Protein AF-A0A1L4BK27-F1 (afdb_monomer_lite)

Structure (mmCIF, N/CA/C/O backbone):
data_AF-A0A1L4BK27-F1
#
_entry.id   AF-A0A1L4BK27-F1
#
loop_
_atom_site.group_PDB
_atom_site.id
_atom_site.type_symbol
_atom_site.label_atom_id
_atom_site.label_alt_id
_atom_site.label_comp_id
_atom_site.label_asym_id
_atom_site.label_entity_id
_atom_site.label_seq_id
_atom_site.pdbx_PDB_ins_code
_atom_site.Cartn_x
_atom_site.Cartn_y
_atom_site.Cartn_z
_atom_site.occupancy
_atom_site.B_iso_or_equiv
_atom_site.auth_seq_id
_atom_site.auth_comp_id
_atom_site.auth_asym_id
_atom_site.auth_atom_id
_atom_site.pdbx_PDB_model_num
ATOM 1 N N . THR A 1 1 ? -6.434 8.325 -13.778 1.00 85.38 1 THR A N 1
ATOM 2 C CA . THR A 1 1 ? -6.458 7.336 -12.669 1.00 85.38 1 THR A CA 1
ATOM 3 C C . THR A 1 1 ? -5.032 6.879 -12.377 1.00 85.38 1 THR A C 1
ATOM 5 O O . THR A 1 1 ? -4.166 7.153 -13.203 1.00 85.38 1 THR A O 1
ATOM 8 N N . CYS A 1 2 ? -4.740 6.223 -11.244 1.00 92.56 2 CYS A N 1
ATOM 9 C CA . CYS A 1 2 ? -3.371 5.761 -10.940 1.00 92.56 2 CYS A CA 1
ATOM 10 C C . CYS A 1 2 ? -2.761 4.850 -12.018 1.00 92.56 2 CYS A C 1
ATOM 12 O O . CYS A 1 2 ? -1.584 5.006 -12.319 1.00 92.56 2 CYS A O 1
ATOM 14 N N . HIS A 1 3 ? -3.572 4.008 -12.671 1.00 90.56 3 HIS A N 1
ATOM 15 C CA . HIS A 1 3 ? -3.160 3.218 -13.842 1.00 90.56 3 HIS A CA 1
ATOM 16 C C . HIS A 1 3 ? -2.462 4.076 -14.907 1.00 90.56 3 HIS A C 1
ATOM 18 O O . HIS A 1 3 ? -1.315 3.834 -15.259 1.00 90.56 3 HIS A O 1
ATOM 24 N N . GLN A 1 4 ? -3.127 5.143 -15.360 1.00 90.06 4 GLN A N 1
ATOM 25 C CA . GLN A 1 4 ? -2.616 6.025 -16.416 1.00 90.06 4 GLN A CA 1
ATOM 26 C C . GLN A 1 4 ? -1.406 6.855 -15.976 1.00 90.06 4 GLN A C 1
ATOM 28 O O . GLN A 1 4 ? -0.569 7.195 -16.801 1.00 90.06 4 GLN A O 1
ATOM 33 N N . LYS A 1 5 ? -1.331 7.225 -14.691 1.00 91.31 5 LYS A N 1
ATOM 34 C CA . LYS A 1 5 ? -0.222 8.034 -14.161 1.00 91.31 5 LYS A CA 1
ATOM 35 C C . LYS A 1 5 ? 1.087 7.250 -14.111 1.00 91.31 5 LYS A C 1
ATOM 37 O O . LYS A 1 5 ? 2.142 7.845 -14.290 1.00 91.31 5 LYS A O 1
ATOM 42 N N . ILE A 1 6 ? 1.000 5.956 -13.814 1.00 91.81 6 ILE A N 1
ATOM 43 C CA . ILE A 1 6 ? 2.160 5.083 -13.605 1.00 91.81 6 ILE A CA 1
ATOM 44 C C . ILE A 1 6 ? 2.472 4.237 -14.846 1.00 91.81 6 ILE A C 1
ATOM 46 O O . ILE A 1 6 ? 3.558 3.668 -14.937 1.00 91.81 6 ILE A O 1
ATOM 50 N N . ASP A 1 7 ? 1.552 4.191 -15.816 1.00 90.69 7 ASP A N 1
ATOM 51 C CA . ASP A 1 7 ? 1.694 3.391 -17.035 1.00 90.69 7 ASP A CA 1
ATOM 52 C C . ASP A 1 7 ? 1.980 1.915 -16.693 1.00 90.69 7 ASP A C 1
ATOM 54 O O . ASP A 1 7 ? 2.955 1.310 -17.139 1.00 90.69 7 ASP A O 1
ATOM 58 N N . ILE A 1 8 ? 1.173 1.362 -15.785 1.00 89.31 8 ILE A N 1
ATOM 59 C CA . ILE A 1 8 ? 1.268 -0.030 -15.338 1.00 89.31 8 ILE A CA 1
ATOM 60 C C . ILE A 1 8 ? 0.317 -0.912 -16.149 1.00 89.31 8 ILE A C 1
ATOM 62 O O . ILE A 1 8 ? -0.800 -0.499 -16.453 1.00 89.31 8 ILE A O 1
ATOM 66 N N . ASP A 1 9 ? 0.779 -2.114 -16.488 1.00 90.12 9 ASP A N 1
ATOM 67 C CA . ASP A 1 9 ? -0.007 -3.120 -17.199 1.00 90.12 9 ASP A CA 1
ATOM 68 C C . ASP A 1 9 ? -0.960 -3.849 -16.242 1.00 90.12 9 ASP A C 1
ATOM 70 O O . ASP A 1 9 ? -0.558 -4.252 -15.145 1.00 90.12 9 ASP A O 1
ATOM 74 N N . ASP A 1 10 ? -2.204 -4.051 -16.677 1.00 89.75 10 ASP A N 1
ATOM 75 C CA . ASP A 1 10 ? -3.255 -4.689 -15.877 1.00 89.75 10 ASP A CA 1
ATOM 76 C C . ASP A 1 10 ? -2.830 -6.085 -15.387 1.00 89.75 10 ASP A C 1
ATOM 78 O O . ASP A 1 10 ? -3.088 -6.440 -14.235 1.00 89.75 10 ASP A O 1
ATOM 82 N N . SER A 1 11 ? -2.080 -6.844 -16.198 1.00 89.06 11 SER A N 1
ATOM 83 C CA . SER A 1 11 ? -1.628 -8.192 -15.835 1.00 89.06 11 SER A CA 1
ATOM 84 C C . SER A 1 11 ? -0.684 -8.201 -14.631 1.00 89.06 11 SER A C 1
ATOM 86 O O . SER A 1 11 ? -0.615 -9.195 -13.911 1.00 89.06 11 SER A O 1
ATOM 88 N N . VAL A 1 12 ? 0.050 -7.108 -14.387 1.00 87.88 12 VAL A N 1
ATOM 89 C CA . VAL A 1 12 ? 0.918 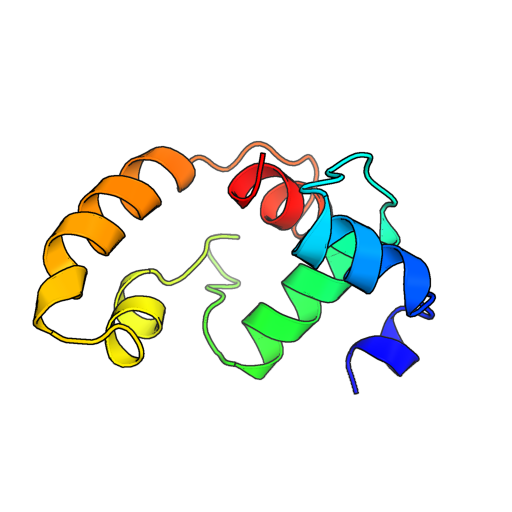-6.975 -13.205 1.00 87.88 12 VAL A CA 1
ATOM 90 C C . VAL A 1 12 ? 0.067 -6.850 -11.944 1.00 87.88 12 VAL A C 1
ATOM 92 O O . VAL A 1 12 ? 0.366 -7.468 -10.926 1.00 87.88 12 VAL A O 1
ATOM 95 N N . ILE A 1 13 ? -1.016 -6.076 -12.013 1.00 87.69 13 ILE A N 1
ATOM 96 C CA . ILE A 1 13 ? -1.933 -5.879 -10.886 1.00 87.69 13 ILE A CA 1
ATOM 97 C C . ILE A 1 13 ? -2.746 -7.148 -10.624 1.00 87.69 13 ILE A C 1
ATOM 99 O O . ILE A 1 13 ? -2.988 -7.486 -9.465 1.00 87.69 13 ILE A O 1
ATOM 103 N N . GLU A 1 14 ? -3.143 -7.861 -11.679 1.00 89.62 14 GLU A N 1
ATOM 104 C CA . GLU A 1 14 ? -3.843 -9.142 -11.570 1.00 89.62 14 GLU A CA 1
ATOM 105 C C . GLU A 1 14 ? -2.976 -10.208 -10.893 1.00 89.62 14 GLU A C 1
ATOM 107 O O . GLU A 1 14 ? -3.424 -10.795 -9.911 1.00 89.62 14 GLU A O 1
ATOM 112 N N . ARG A 1 15 ? -1.717 -10.389 -11.321 1.00 86.81 15 ARG A N 1
ATOM 113 C CA . ARG A 1 15 ? -0.788 -11.336 -10.671 1.00 86.81 15 ARG A CA 1
ATOM 114 C C . ARG A 1 15 ? -0.512 -10.982 -9.211 1.00 86.81 15 ARG A C 1
ATOM 116 O O . ARG A 1 15 ? -0.525 -11.859 -8.353 1.00 86.81 15 ARG A O 1
ATOM 123 N N . PHE A 1 16 ? -0.335 -9.697 -8.899 1.00 86.56 16 PHE A N 1
ATOM 124 C CA . PHE A 1 16 ? -0.204 -9.249 -7.509 1.00 86.56 16 PHE A CA 1
ATOM 125 C C . PHE A 1 16 ? -1.433 -9.632 -6.669 1.00 86.56 16 PHE A C 1
ATOM 127 O O . PHE A 1 16 ? -1.294 -10.147 -5.562 1.00 86.56 16 PHE A O 1
ATOM 134 N N . ARG A 1 17 ? -2.641 -9.391 -7.194 1.00 85.38 17 ARG A N 1
ATOM 135 C CA . ARG A 1 17 ? -3.902 -9.664 -6.492 1.00 85.38 17 ARG A CA 1
ATOM 136 C C . ARG A 1 17 ? -4.142 -11.160 -6.287 1.00 85.38 17 ARG A C 1
ATOM 138 O O . ARG A 1 17 ? -4.591 -11.545 -5.209 1.00 85.38 17 ARG A O 1
ATOM 145 N N . ASP A 1 18 ? -3.912 -11.958 -7.324 1.00 88.06 18 ASP A N 1
ATOM 146 C CA . ASP A 1 18 ? -4.374 -13.347 -7.385 1.00 88.06 18 ASP A CA 1
ATOM 147 C C . ASP A 1 18 ? -3.296 -14.338 -6.925 1.00 88.06 18 ASP A C 1
ATOM 149 O O . ASP A 1 18 ? -3.606 -15.285 -6.200 1.00 88.06 18 ASP A O 1
ATOM 153 N N . ASP A 1 19 ? -2.033 -14.082 -7.277 1.00 84.12 19 ASP A N 1
ATOM 154 C CA . ASP A 1 19 ? -0.914 -14.996 -7.023 1.00 84.12 19 ASP A CA 1
ATOM 155 C C . ASP A 1 19 ? -0.024 -14.540 -5.854 1.00 84.12 19 ASP A C 1
ATOM 157 O O . ASP A 1 19 ? 0.864 -15.279 -5.426 1.00 84.12 19 ASP A O 1
ATOM 161 N N . GLY A 1 20 ? -0.247 -13.329 -5.323 1.00 74.50 20 GLY A N 1
ATOM 162 C CA . GLY A 1 20 ? 0.660 -12.722 -4.347 1.00 74.50 20 GLY A CA 1
ATOM 163 C C . GLY A 1 20 ? 2.057 -12.517 -4.933 1.00 74.50 20 GLY A C 1
ATOM 164 O O . GLY A 1 20 ? 3.055 -12.658 -4.228 1.00 74.50 20 GLY A O 1
ATOM 165 N N . ASP A 1 21 ? 2.135 -12.253 -6.240 1.00 78.56 21 ASP A N 1
ATOM 166 C CA . ASP A 1 21 ? 3.394 -11.990 -6.925 1.00 78.56 21 ASP A CA 1
ATOM 167 C C . ASP A 1 21 ? 3.897 -10.585 -6.560 1.00 78.56 21 ASP A C 1
ATOM 169 O O . ASP A 1 21 ? 3.476 -9.568 -7.120 1.00 78.56 21 ASP A O 1
ATOM 173 N N . TYR A 1 22 ? 4.785 -10.544 -5.565 1.00 68.69 22 TYR A N 1
ATOM 174 C CA . TYR A 1 22 ? 5.457 -9.332 -5.104 1.00 68.69 22 TYR A CA 1
ATOM 175 C C . TYR A 1 22 ? 6.790 -9.080 -5.819 1.00 68.69 22 TYR A C 1
ATOM 177 O O . TYR A 1 22 ? 7.502 -8.160 -5.408 1.00 68.69 22 TYR A O 1
ATOM 185 N N . GLU A 1 23 ? 7.131 -9.807 -6.898 1.00 60.72 23 GLU A N 1
ATOM 186 C CA . GLU A 1 23 ? 8.260 -9.456 -7.780 1.00 60.72 23 GLU A CA 1
ATOM 187 C C . GLU A 1 23 ? 7.931 -8.202 -8.629 1.00 60.72 23 GLU A C 1
ATOM 189 O O . GLU A 1 23 ? 7.953 -8.171 -9.855 1.00 60.72 23 GLU A O 1
ATOM 194 N N . GLY A 1 24 ? 7.590 -7.112 -7.939 1.00 56.69 24 GLY A N 1
ATOM 195 C CA . GLY A 1 24 ? 8.441 -5.932 -7.884 1.00 56.69 24 GLY A CA 1
ATOM 196 C C . GLY A 1 24 ? 8.814 -5.292 -9.207 1.00 56.69 24 GLY A C 1
ATOM 197 O O . GLY A 1 24 ? 9.986 -5.016 -9.447 1.00 56.69 24 GLY A O 1
ATOM 198 N N . THR A 1 25 ? 7.829 -4.927 -10.022 1.00 70.56 25 THR A N 1
ATOM 199 C CA . THR A 1 25 ? 8.063 -3.744 -10.852 1.00 70.56 25 THR A CA 1
ATOM 200 C C . THR A 1 25 ? 7.996 -2.515 -9.945 1.00 70.56 25 THR A C 1
ATOM 202 O O . THR A 1 25 ? 7.057 -2.357 -9.168 1.00 70.56 25 THR A O 1
ATOM 205 N N . GLU A 1 26 ? 8.972 -1.616 -10.052 1.00 81.31 26 GLU A N 1
ATOM 206 C CA . GLU A 1 26 ? 8.935 -0.259 -9.472 1.00 81.31 26 GLU A CA 1
ATOM 207 C C . GLU A 1 26 ? 7.564 0.414 -9.708 1.00 81.31 26 GLU A C 1
ATOM 209 O O . GLU A 1 26 ? 6.988 1.059 -8.827 1.00 81.31 26 GLU A O 1
ATOM 214 N N . LYS A 1 27 ? 6.971 0.139 -10.879 1.00 88.38 27 LYS A 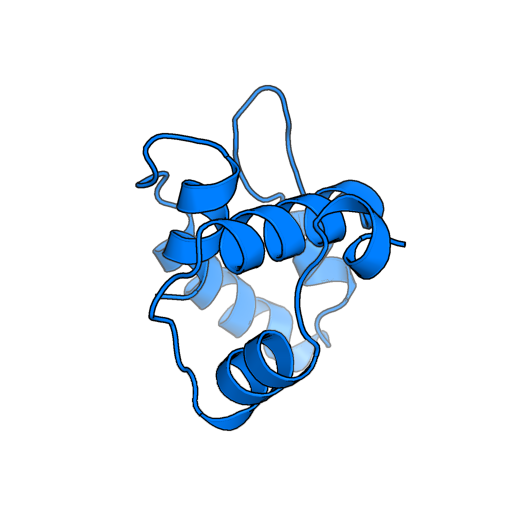N 1
ATOM 215 C CA . LYS A 1 27 ? 5.618 0.547 -11.260 1.00 88.38 27 LYS A CA 1
ATOM 216 C C . LYS A 1 27 ? 4.533 0.036 -10.305 1.00 88.38 27 LYS A C 1
ATOM 218 O O . LYS A 1 27 ? 3.635 0.807 -9.981 1.00 88.38 27 LYS A O 1
ATOM 223 N N . LEU A 1 28 ? 4.585 -1.209 -9.826 1.00 88.94 28 LEU A N 1
ATOM 224 C CA . LEU A 1 28 ? 3.597 -1.737 -8.876 1.00 88.94 28 LEU A CA 1
ATOM 225 C C . LEU A 1 28 ? 3.653 -0.992 -7.538 1.00 88.94 28 LEU A C 1
ATOM 227 O O . LEU A 1 28 ? 2.614 -0.557 -7.039 1.00 88.94 28 LEU A O 1
ATOM 231 N N . GLY A 1 29 ? 4.855 -0.761 -7.004 1.00 89.38 29 GLY A N 1
ATOM 232 C CA . GLY A 1 29 ? 5.042 0.040 -5.790 1.00 89.38 29 GLY A CA 1
ATOM 233 C C . GLY A 1 29 ? 4.483 1.458 -5.946 1.00 89.38 29 GLY A C 1
ATOM 234 O O . GLY A 1 29 ? 3.692 1.923 -5.121 1.00 89.38 29 GLY A O 1
ATOM 235 N N . CYS A 1 30 ? 4.797 2.125 -7.061 1.00 91.62 30 CYS A N 1
ATOM 236 C CA . CYS A 1 30 ? 4.281 3.467 -7.333 1.00 91.62 30 CYS A CA 1
ATOM 237 C C . CYS A 1 30 ? 2.775 3.505 -7.620 1.00 91.62 30 CYS A C 1
ATOM 239 O O . CYS A 1 30 ? 2.102 4.477 -7.263 1.00 91.62 30 CYS A O 1
ATOM 241 N N . TYR A 1 31 ? 2.221 2.454 -8.223 1.00 92.62 31 TYR A N 1
ATOM 242 C CA . TYR A 1 31 ? 0.781 2.305 -8.394 1.00 92.62 31 TYR A CA 1
ATOM 243 C C . TYR A 1 31 ? 0.077 2.217 -7.037 1.00 92.62 31 TYR A C 1
ATOM 245 O O . TYR A 1 31 ? -0.851 2.992 -6.784 1.00 92.62 31 TYR A O 1
ATOM 253 N N . LEU A 1 32 ? 0.556 1.352 -6.137 1.00 91.25 32 LEU A N 1
ATOM 254 C CA . LEU A 1 32 ? 0.021 1.220 -4.779 1.00 91.25 32 LEU A CA 1
ATOM 255 C C . LEU A 1 32 ? 0.144 2.536 -4.004 1.00 91.25 32 LEU A C 1
ATOM 257 O O . LEU A 1 32 ? -0.838 2.996 -3.421 1.00 91.25 32 LEU A O 1
ATOM 261 N N . HIS A 1 33 ? 1.300 3.201 -4.074 1.00 92.81 33 HIS A N 1
ATOM 262 C CA . HIS A 1 33 ? 1.495 4.513 -3.458 1.00 92.81 33 HIS A CA 1
ATOM 263 C C . HIS A 1 33 ? 0.485 5.548 -3.974 1.00 92.81 33 HIS A C 1
ATOM 265 O O . HIS A 1 33 ? -0.163 6.238 -3.182 1.00 92.81 33 HIS A O 1
ATOM 271 N N . CYS A 1 34 ? 0.282 5.619 -5.293 1.00 95.31 34 CYS A N 1
ATOM 272 C CA . CYS A 1 34 ? -0.716 6.503 -5.887 1.00 95.31 34 CYS A CA 1
ATOM 273 C C . CYS A 1 34 ? -2.125 6.207 -5.355 1.00 95.31 34 CYS A C 1
ATOM 275 O O . CYS A 1 34 ? -2.831 7.136 -4.955 1.00 95.31 34 CYS A O 1
ATOM 277 N N . VAL A 1 35 ? -2.524 4.931 -5.301 1.00 93.81 35 VAL A N 1
ATOM 278 C CA . VAL A 1 35 ? -3.849 4.526 -4.806 1.00 93.81 35 VAL A CA 1
ATOM 279 C C . VAL A 1 35 ? -4.027 4.933 -3.344 1.00 93.81 35 VAL A C 1
ATOM 281 O O . VAL A 1 35 ? -5.044 5.536 -2.997 1.00 93.81 35 VAL A O 1
ATOM 284 N N . PHE A 1 36 ? -3.034 4.675 -2.491 1.00 92.81 36 PHE A N 1
ATOM 285 C CA . PHE A 1 36 ? -3.092 5.025 -1.070 1.00 92.81 36 PHE A CA 1
ATOM 286 C C . PHE A 1 36 ? -3.166 6.541 -0.862 1.00 92.81 36 PHE A C 1
ATOM 288 O O . PHE A 1 36 ? -3.931 7.008 -0.016 1.00 92.81 36 PHE A O 1
ATOM 295 N N . ARG A 1 37 ? -2.455 7.327 -1.680 1.00 94.12 37 ARG A N 1
ATOM 296 C CA . ARG A 1 37 ? -2.572 8.791 -1.672 1.00 94.12 37 ARG A CA 1
ATOM 297 C C . ARG A 1 37 ? -3.946 9.276 -2.122 1.00 94.12 37 ARG A C 1
ATOM 299 O O . ARG A 1 37 ? -4.530 10.111 -1.438 1.00 94.12 37 ARG A O 1
ATOM 306 N N . GLU A 1 38 ? -4.480 8.760 -3.231 1.00 94.56 38 GLU A N 1
ATOM 307 C CA . GLU A 1 38 ? -5.806 9.154 -3.738 1.00 94.56 38 GLU A CA 1
ATOM 308 C C . GLU A 1 38 ? -6.936 8.786 -2.761 1.00 94.56 38 GLU A C 1
ATOM 310 O O . GLU A 1 38 ? -7.954 9.476 -2.711 1.00 94.56 38 GLU A O 1
ATOM 315 N N . LYS A 1 39 ? -6.749 7.740 -1.948 1.00 92.31 39 LYS A N 1
ATOM 316 C CA . LYS A 1 39 ? -7.689 7.330 -0.892 1.00 92.31 39 LYS A CA 1
ATOM 317 C C . LYS A 1 39 ? -7.463 8.019 0.457 1.00 92.31 39 LYS A C 1
ATOM 319 O O . LYS A 1 39 ? -8.287 7.871 1.353 1.00 92.31 39 LYS A O 1
ATOM 324 N N . GLY A 1 40 ? -6.383 8.787 0.607 1.00 93.25 40 GLY A N 1
ATOM 325 C CA . GLY A 1 40 ? -6.055 9.490 1.848 1.00 93.25 40 GLY A CA 1
ATOM 326 C C . GLY A 1 40 ? -5.494 8.595 2.958 1.00 93.25 40 GLY A C 1
ATOM 327 O O . GLY A 1 40 ? -5.523 9.007 4.118 1.00 93.25 40 GLY A O 1
ATOM 328 N N . TYR A 1 41 ? -4.983 7.411 2.610 1.00 93.00 41 TYR A N 1
ATOM 329 C CA . TYR A 1 41 ? -4.377 6.424 3.516 1.00 93.00 41 TYR A CA 1
ATOM 330 C C . TYR A 1 41 ? -2.857 6.578 3.657 1.00 93.00 41 TYR A C 1
ATOM 332 O O . TYR A 1 41 ? -2.203 5.720 4.239 1.00 93.00 41 TYR A O 1
ATOM 340 N N . TRP A 1 42 ? -2.276 7.641 3.108 1.00 91.81 42 TRP A N 1
ATOM 341 C CA . TRP A 1 42 ? -0.848 7.939 3.190 1.00 91.81 42 TRP A CA 1
ATOM 342 C C . TRP A 1 42 ? -0.613 9.209 4.007 1.00 91.81 42 TRP A C 1
ATOM 344 O O . TRP A 1 42 ? -1.357 10.178 3.840 1.00 91.81 42 TRP A O 1
ATOM 354 N N . ILE A 1 43 ? 0.424 9.208 4.846 1.00 91.00 43 ILE A N 1
ATOM 355 C CA . ILE A 1 43 ? 0.879 10.348 5.649 1.00 91.00 43 ILE A CA 1
ATOM 356 C C . ILE A 1 43 ? 2.186 10.867 5.028 1.00 91.00 43 ILE A C 1
ATOM 358 O O . ILE A 1 43 ? 3.253 10.317 5.320 1.00 91.00 43 ILE A O 1
ATOM 362 N N . PRO A 1 44 ? 2.140 11.907 4.171 1.00 87.12 44 PRO A N 1
ATOM 363 C CA . PRO A 1 44 ? 3.311 12.365 3.423 1.00 87.12 44 PRO A CA 1
ATOM 364 C C . PRO A 1 44 ? 4.478 12.802 4.308 1.00 87.12 44 PRO A C 1
ATOM 366 O O . PRO A 1 44 ? 5.628 12.587 3.954 1.00 87.12 44 PRO A O 1
ATOM 369 N N . GLU A 1 45 ? 4.201 13.395 5.470 1.00 89.50 45 GLU A N 1
ATOM 370 C CA . GLU A 1 45 ? 5.234 13.916 6.371 1.00 89.50 45 GLU A CA 1
ATOM 371 C C . GLU A 1 45 ? 6.001 12.806 7.100 1.00 89.50 45 GLU A C 1
ATOM 373 O O . GLU A 1 45 ? 7.057 13.066 7.677 1.00 89.50 45 GLU A O 1
ATOM 378 N N . LYS A 1 46 ? 5.453 11.586 7.109 1.00 86.00 46 LYS A N 1
ATOM 379 C CA . LYS A 1 46 ? 6.036 10.419 7.779 1.00 86.00 46 LYS A CA 1
ATOM 380 C C . LYS A 1 46 ? 6.487 9.330 6.812 1.00 86.00 46 LYS A C 1
ATOM 382 O O . LYS A 1 46 ? 7.117 8.383 7.261 1.00 86.00 46 LYS A O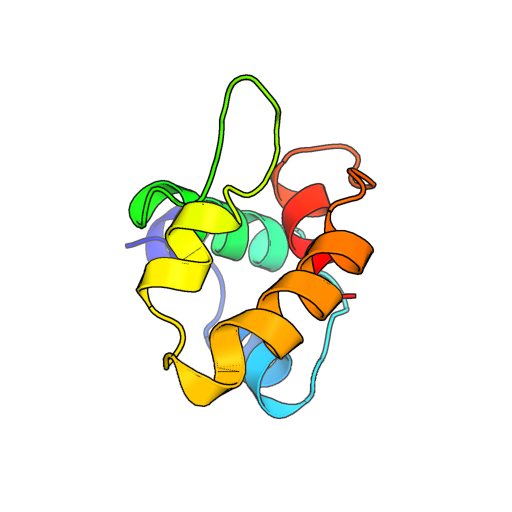 1
ATOM 387 N N . SER A 1 47 ? 6.151 9.443 5.527 1.00 85.88 47 SER A N 1
ATOM 388 C CA . SER A 1 47 ? 6.304 8.361 4.546 1.00 85.88 47 SER A CA 1
ATOM 389 C C . SER A 1 47 ? 5.721 7.027 5.044 1.00 85.88 47 SER A C 1
ATOM 391 O O . SER A 1 47 ? 6.317 5.960 4.889 1.00 85.88 47 SER A O 1
ATOM 393 N N . GLU A 1 48 ? 4.542 7.093 5.670 1.00 86.94 48 GLU A N 1
ATOM 394 C CA . GLU A 1 48 ? 3.878 5.962 6.327 1.00 86.94 48 GLU A CA 1
ATOM 395 C C . GLU A 1 48 ? 2.401 5.849 5.930 1.00 86.94 48 GLU A C 1
ATOM 397 O O . GLU A 1 48 ? 1.742 6.825 5.560 1.00 86.94 48 GLU A O 1
ATOM 402 N N . VAL A 1 49 ? 1.855 4.641 6.070 1.00 88.81 49 VAL A N 1
ATOM 403 C CA . VAL A 1 49 ? 0.427 4.362 5.890 1.00 88.81 49 VAL A CA 1
ATOM 404 C C . VAL A 1 49 ? -0.373 4.748 7.140 1.00 88.81 49 VAL A C 1
ATOM 406 O O . VAL A 1 49 ? -0.029 4.377 8.262 1.00 88.81 49 VAL A O 1
ATOM 409 N N . ASP A 1 50 ? -1.501 5.428 6.943 1.00 91.50 50 ASP A N 1
ATOM 410 C CA . ASP A 1 50 ? -2.482 5.724 7.988 1.00 91.50 50 ASP A CA 1
ATOM 411 C C . ASP A 1 50 ? -3.389 4.508 8.233 1.00 91.50 50 ASP A C 1
ATOM 413 O O . ASP A 1 50 ? -4.461 4.362 7.638 1.00 91.50 50 ASP A O 1
ATOM 417 N N . ILE A 1 51 ? -2.949 3.607 9.115 1.00 89.31 51 ILE A N 1
ATOM 418 C CA . ILE A 1 51 ? -3.714 2.399 9.456 1.00 89.31 51 ILE A CA 1
ATOM 419 C C . ILE A 1 51 ? -5.079 2.725 10.047 1.00 89.31 51 ILE A C 1
ATOM 421 O O . ILE A 1 51 ? -6.027 1.988 9.792 1.00 89.31 51 ILE A O 1
ATOM 425 N N . MET A 1 52 ? -5.205 3.808 10.813 1.00 90.44 52 MET A N 1
ATOM 426 C CA . MET A 1 52 ? -6.475 4.127 11.463 1.00 90.44 52 MET A CA 1
ATOM 427 C C . MET A 1 52 ? -7.549 4.416 10.413 1.00 90.44 52 MET A C 1
ATOM 429 O O . MET A 1 52 ? -8.644 3.874 10.506 1.00 90.44 52 MET A O 1
ATOM 433 N N . LYS A 1 53 ? -7.204 5.147 9.346 1.00 92.44 53 LYS A N 1
ATOM 434 C CA . LYS A 1 53 ? -8.122 5.370 8.217 1.00 92.44 53 LYS A CA 1
ATOM 435 C C . LYS A 1 53 ? -8.417 4.121 7.393 1.00 92.44 53 LYS A C 1
ATOM 437 O O . LYS A 1 53 ? -9.490 4.020 6.807 1.00 92.44 53 LYS A O 1
ATOM 442 N N . ILE A 1 54 ? -7.475 3.183 7.300 1.00 90.69 54 ILE A N 1
ATOM 443 C CA . ILE A 1 54 ? -7.743 1.897 6.640 1.00 90.69 54 ILE A CA 1
ATOM 444 C C . ILE A 1 54 ? -8.730 1.076 7.472 1.00 90.69 54 ILE A C 1
ATOM 446 O O . ILE A 1 54 ? -9.608 0.430 6.910 1.00 90.69 54 ILE A O 1
ATOM 450 N N . LEU A 1 55 ? -8.632 1.116 8.802 1.00 92.31 55 LEU A N 1
ATOM 451 C CA . LEU A 1 55 ? -9.562 0.396 9.671 1.00 92.31 55 LEU A CA 1
ATOM 452 C C . LEU A 1 55 ? -11.008 0.890 9.530 1.00 92.31 55 LEU A C 1
ATOM 454 O O . LEU A 1 55 ? -11.911 0.074 9.672 1.00 92.31 55 LEU A O 1
ATOM 458 N N . ASP A 1 56 ? -11.236 2.149 9.137 1.00 93.19 56 ASP A N 1
ATOM 459 C CA . ASP A 1 56 ? -12.586 2.687 8.889 1.00 93.19 56 ASP A CA 1
ATOM 460 C C . ASP A 1 56 ? -13.362 1.935 7.786 1.00 93.19 56 ASP A C 1
ATOM 462 O O . ASP A 1 56 ? -14.594 1.996 7.747 1.00 93.19 56 ASP A O 1
ATOM 466 N N . ILE A 1 57 ? -12.667 1.233 6.878 1.00 92.75 57 ILE A N 1
ATOM 467 C CA . ILE A 1 57 ? -13.291 0.416 5.819 1.00 92.75 57 ILE A CA 1
ATOM 468 C C . ILE A 1 57 ? -13.297 -1.085 6.134 1.00 92.75 57 ILE A C 1
ATOM 470 O O . ILE A 1 57 ? -13.880 -1.871 5.383 1.00 92.75 57 ILE A O 1
ATOM 474 N N . VAL A 1 58 ? -12.645 -1.498 7.221 1.00 92.50 58 VAL A N 1
ATOM 475 C CA . VAL A 1 58 ? -12.616 -2.893 7.659 1.00 92.50 58 VAL A CA 1
ATOM 476 C C . VAL A 1 58 ? -13.911 -3.182 8.426 1.00 92.50 58 VAL A C 1
ATOM 478 O O . VAL A 1 58 ? -14.298 -2.396 9.288 1.00 92.50 58 VAL A O 1
ATOM 481 N N . PRO A 1 59 ? -14.618 -4.298 8.161 1.00 95.19 59 PRO A N 1
ATOM 482 C CA . PRO A 1 59 ? -15.798 -4.634 8.948 1.00 95.19 59 PRO A CA 1
ATOM 483 C C . PRO A 1 59 ? -15.430 -4.796 10.428 1.00 95.19 59 PRO A C 1
ATOM 485 O O . PRO A 1 59 ? -14.402 -5.395 10.743 1.00 95.19 59 PRO A O 1
ATOM 488 N N . LYS A 1 60 ? -16.292 -4.315 11.332 1.00 92.50 60 LYS A N 1
ATOM 489 C CA . LYS A 1 60 ? -16.013 -4.224 12.780 1.00 92.50 60 LYS A CA 1
ATOM 490 C C . LYS A 1 60 ? -15.471 -5.509 13.407 1.00 92.50 60 LYS A C 1
ATOM 492 O O . LYS A 1 60 ? -14.546 -5.461 14.214 1.00 92.50 60 LYS A O 1
ATOM 497 N N . ASP A 1 61 ? -15.991 -6.659 12.988 1.00 95.50 61 ASP A N 1
ATOM 498 C CA . ASP A 1 61 ? -15.576 -7.972 13.500 1.00 95.50 61 ASP A CA 1
ATOM 499 C C . ASP A 1 61 ? -14.116 -8.327 13.150 1.00 95.50 61 ASP A C 1
ATOM 501 O O . ASP A 1 61 ? -13.501 -9.180 13.794 1.00 95.50 61 ASP A O 1
ATOM 505 N N . PHE A 1 62 ? -13.533 -7.642 12.163 1.00 94.88 62 PHE A N 1
ATOM 506 C CA . PHE A 1 62 ? -12.163 -7.828 11.689 1.00 94.88 62 PHE A CA 1
ATOM 507 C C . PHE A 1 62 ? -11.223 -6.663 12.024 1.00 94.88 62 PHE A C 1
ATOM 509 O O . PHE A 1 62 ? -10.022 -6.798 11.788 1.00 94.88 62 PHE A O 1
ATOM 516 N N . GLU A 1 63 ? -11.700 -5.563 12.622 1.00 92.94 63 GLU A N 1
ATOM 517 C CA . GLU A 1 63 ? -10.863 -4.395 12.955 1.00 92.94 63 GLU A CA 1
ATOM 518 C C . GLU A 1 63 ? -9.661 -4.776 13.835 1.00 92.94 63 GLU A C 1
ATOM 520 O O . GLU A 1 63 ? -8.521 -4.421 13.543 1.00 92.94 63 GLU A O 1
ATOM 525 N N . GLN A 1 64 ? -9.888 -5.548 14.904 1.00 92.19 64 GLN A N 1
ATOM 526 C CA . GLN A 1 64 ? -8.826 -5.956 15.833 1.00 92.19 64 GLN A CA 1
ATOM 527 C C . GLN A 1 64 ? -7.791 -6.901 15.190 1.00 92.19 64 GLN A C 1
ATOM 529 O O . GLN A 1 64 ? -6.587 -6.654 15.332 1.00 92.19 64 GLN A O 1
ATOM 534 N N . PRO A 1 65 ? -8.196 -7.972 14.476 1.00 92.50 65 PRO A N 1
ATOM 535 C CA . PRO A 1 65 ? -7.275 -8.762 13.660 1.00 92.50 65 PRO A CA 1
ATOM 536 C C . PRO A 1 65 ? -6.487 -7.927 12.640 1.00 92.50 65 PRO A C 1
ATOM 538 O O . PRO A 1 65 ? -5.267 -8.084 12.546 1.00 92.50 65 PRO A O 1
ATOM 541 N N . ALA A 1 66 ? -7.154 -7.017 11.923 1.00 90.31 66 ALA A N 1
ATOM 542 C CA . ALA A 1 66 ? -6.533 -6.168 10.910 1.00 90.31 66 ALA A CA 1
ATOM 543 C C . ALA A 1 66 ? -5.510 -5.199 11.518 1.00 90.31 66 ALA A C 1
ATOM 545 O O . ALA A 1 66 ? -4.401 -5.080 10.999 1.00 90.31 66 ALA A O 1
ATOM 546 N N . LEU A 1 67 ? -5.821 -4.587 12.666 1.00 90.88 67 LEU A N 1
ATOM 547 C CA . LEU A 1 67 ? -4.891 -3.723 13.394 1.00 90.88 67 LEU A CA 1
ATOM 548 C C . LEU A 1 67 ? -3.631 -4.492 13.810 1.00 90.88 67 LEU A C 1
ATOM 550 O O . LEU A 1 67 ? -2.514 -4.038 13.567 1.00 90.88 67 LEU A O 1
ATOM 554 N N . LYS A 1 68 ? -3.792 -5.684 14.400 1.00 90.19 68 LYS A N 1
ATOM 555 C CA . LYS A 1 68 ? -2.652 -6.525 14.806 1.00 90.19 68 LYS A CA 1
ATOM 556 C C . LYS A 1 68 ? -1.783 -6.933 13.619 1.00 90.19 68 LYS A C 1
ATOM 558 O O . LYS A 1 68 ? -0.564 -7.009 13.760 1.00 90.19 68 LYS A O 1
ATOM 563 N N . MET A 1 69 ? -2.397 -7.217 12.471 1.00 86.56 69 MET A N 1
ATOM 564 C CA . MET A 1 69 ? -1.676 -7.503 11.235 1.00 86.56 69 MET A CA 1
ATOM 565 C C . MET A 1 69 ? -0.906 -6.270 10.759 1.00 86.56 69 MET A C 1
ATOM 567 O O . MET A 1 69 ? 0.315 -6.339 10.643 1.00 86.56 69 MET A O 1
ATOM 571 N N . GLY A 1 70 ? -1.591 -5.141 10.575 1.00 84.81 70 GLY A N 1
ATOM 572 C CA . GLY A 1 70 ? -1.002 -3.920 10.036 1.00 84.81 70 GLY A CA 1
ATOM 573 C C . GLY A 1 70 ? 0.133 -3.354 10.895 1.00 84.81 70 GLY A C 1
ATOM 574 O O . GLY A 1 70 ? 1.160 -2.953 10.354 1.00 84.81 70 GLY A O 1
ATOM 575 N N . LEU A 1 71 ? 0.035 -3.427 12.230 1.00 85.88 71 LEU A N 1
ATOM 576 C CA . LEU A 1 71 ? 1.121 -3.019 13.137 1.00 85.88 71 LEU A CA 1
ATOM 577 C C . LEU A 1 71 ? 2.432 -3.794 12.911 1.00 85.88 71 LEU A C 1
ATOM 579 O O . LEU A 1 71 ? 3.507 -3.266 13.190 1.00 85.88 71 LEU A O 1
ATOM 583 N N . ARG A 1 72 ? 2.372 -5.038 12.413 1.00 82.19 72 ARG A N 1
ATOM 584 C CA . ARG A 1 72 ? 3.578 -5.812 12.061 1.00 82.19 72 ARG A CA 1
ATOM 585 C C . ARG A 1 72 ? 4.182 -5.364 10.734 1.00 82.19 72 ARG A C 1
ATOM 587 O O . ARG A 1 72 ? 5.398 -5.467 10.572 1.00 82.19 72 ARG A O 1
ATOM 594 N N . CYS A 1 73 ? 3.345 -4.858 9.834 1.00 76.50 73 CYS A N 1
ATOM 595 C CA . CYS A 1 73 ? 3.735 -4.404 8.509 1.00 76.50 73 CYS A CA 1
ATOM 596 C C . CYS A 1 73 ? 4.318 -2.985 8.538 1.00 76.50 73 CYS A C 1
ATOM 598 O O . CYS A 1 73 ? 5.231 -2.742 7.769 1.00 76.50 73 CYS A O 1
ATOM 600 N N . LEU A 1 74 ? 3.900 -2.097 9.460 1.00 72.75 74 LEU A N 1
ATOM 601 C CA . LEU A 1 74 ? 4.221 -0.648 9.504 1.00 72.75 74 LEU A CA 1
ATOM 602 C C . LEU A 1 74 ? 5.701 -0.208 9.470 1.00 72.75 74 LEU A C 1
ATOM 604 O O . LEU A 1 74 ? 5.980 0.987 9.425 1.00 72.75 74 LEU A O 1
ATOM 608 N N . LYS A 1 75 ? 6.661 -1.127 9.440 1.00 69.62 75 LYS A N 1
ATOM 609 C CA . LYS A 1 75 ? 8.079 -0.780 9.355 1.00 69.62 75 LYS A CA 1
ATOM 610 C C . LYS A 1 75 ? 8.411 -0.229 7.969 1.00 69.62 75 LYS A C 1
ATOM 612 O O . LYS A 1 75 ? 8.345 -0.971 6.995 1.00 69.62 75 LYS A O 1
ATOM 617 N N . VAL A 1 76 ? 8.839 1.031 7.919 1.00 66.88 76 VAL A N 1
ATOM 618 C CA . VAL A 1 76 ? 9.412 1.631 6.711 1.00 66.88 76 VAL A CA 1
ATOM 619 C C . VAL A 1 76 ? 10.682 0.863 6.334 1.00 66.88 76 VAL A C 1
ATOM 621 O O . VAL A 1 76 ? 11.604 0.757 7.147 1.00 66.88 76 VAL A O 1
ATOM 624 N N . LYS A 1 77 ? 10.706 0.270 5.139 1.00 70.00 77 LYS A N 1
ATOM 625 C CA . LYS A 1 77 ? 11.816 -0.574 4.652 1.00 70.00 77 LYS A CA 1
ATOM 626 C C . LYS A 1 77 ? 12.221 -0.310 3.200 1.00 70.00 77 LYS A C 1
ATOM 628 O O . LYS A 1 77 ? 13.205 -0.889 2.752 1.00 70.00 77 LYS A O 1
ATOM 633 N N . GLY A 1 78 ? 11.470 0.514 2.471 1.00 71.50 78 GLY A N 1
ATOM 634 C CA . GLY A 1 78 ? 11.801 0.881 1.094 1.00 71.50 78 GLY A CA 1
ATOM 635 C C . GLY A 1 78 ? 12.807 2.021 1.003 1.00 71.50 78 GLY A C 1
ATOM 636 O O . GLY A 1 78 ? 12.887 2.850 1.907 1.00 71.50 78 GLY A O 1
ATOM 637 N N . ASP A 1 79 ? 13.531 2.069 -0.114 1.00 80.19 79 ASP A N 1
ATOM 638 C CA . ASP A 1 79 ? 14.460 3.160 -0.436 1.00 80.19 79 ASP A CA 1
ATOM 639 C C . ASP A 1 79 ? 13.726 4.471 -0.794 1.00 80.19 79 ASP A C 1
ATOM 641 O O . ASP A 1 79 ? 14.286 5.557 -0.655 1.00 80.19 79 ASP A O 1
ATOM 645 N N . ASP A 1 80 ? 12.459 4.375 -1.215 1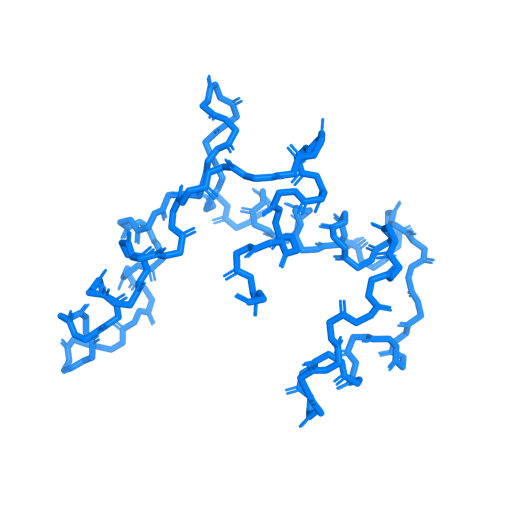.00 86.62 80 ASP A N 1
ATOM 646 C CA . ASP A 1 80 ? 11.547 5.491 -1.479 1.00 86.62 80 ASP A CA 1
ATOM 647 C C . ASP A 1 80 ? 10.088 5.135 -1.119 1.00 86.62 80 ASP A C 1
ATOM 649 O O . ASP A 1 80 ? 9.788 4.007 -0.719 1.00 86.62 80 ASP A O 1
ATOM 653 N N . ASP A 1 81 ? 9.161 6.091 -1.265 1.00 87.19 81 ASP A N 1
ATOM 654 C CA . ASP A 1 81 ? 7.735 5.897 -0.956 1.00 87.19 81 ASP A CA 1
ATOM 655 C C . ASP A 1 81 ? 7.091 4.750 -1.768 1.00 87.19 81 ASP A C 1
ATOM 657 O O . ASP A 1 81 ? 6.233 4.030 -1.253 1.00 87.19 81 ASP A O 1
ATOM 661 N N . CYS A 1 82 ? 7.498 4.548 -3.027 1.00 88.75 82 CYS A N 1
ATOM 662 C CA . CYS A 1 82 ? 6.965 3.490 -3.888 1.00 88.75 82 CYS A CA 1
ATOM 663 C C . CYS A 1 82 ? 7.439 2.106 -3.429 1.00 88.75 82 CYS A C 1
ATOM 665 O O . CYS A 1 82 ? 6.628 1.192 -3.251 1.00 88.75 82 CYS A O 1
ATOM 667 N N . ALA A 1 83 ? 8.745 1.961 -3.203 1.00 82.69 83 ALA A N 1
ATOM 668 C CA . ALA A 1 83 ? 9.356 0.755 -2.669 1.00 82.69 83 ALA A CA 1
ATOM 669 C C . ALA A 1 83 ? 8.797 0.444 -1.276 1.00 82.69 83 ALA A C 1
ATOM 671 O O . ALA A 1 83 ? 8.529 -0.713 -0.955 1.00 82.69 83 ALA A O 1
ATOM 672 N N . ASN A 1 84 ? 8.555 1.475 -0.463 1.00 81.19 84 ASN A N 1
ATOM 673 C CA . ASN A 1 84 ? 8.019 1.305 0.878 1.00 81.19 84 ASN A CA 1
ATOM 674 C C . ASN A 1 84 ? 6.595 0.730 0.863 1.00 81.19 84 ASN A C 1
ATOM 676 O O . ASN A 1 84 ? 6.281 -0.146 1.669 1.00 81.19 84 ASN A O 1
ATOM 680 N N . LEU A 1 85 ? 5.750 1.152 -0.087 1.00 82.31 85 LEU A N 1
ATOM 681 C CA . LEU A 1 85 ? 4.418 0.562 -0.245 1.00 82.31 85 LEU A CA 1
ATOM 682 C C . LEU A 1 85 ? 4.454 -0.908 -0.652 1.00 82.31 85 LEU A C 1
ATOM 684 O O . LEU A 1 85 ? 3.610 -1.673 -0.187 1.00 82.31 85 LEU A O 1
ATOM 688 N N . LEU A 1 86 ? 5.409 -1.302 -1.494 1.00 75.75 86 LEU A N 1
ATOM 689 C CA . LEU A 1 86 ? 5.574 -2.702 -1.875 1.00 75.75 86 LEU A CA 1
ATOM 690 C C . LEU A 1 86 ? 5.990 -3.555 -0.666 1.00 75.75 86 LEU A C 1
ATOM 692 O O . LEU A 1 86 ? 5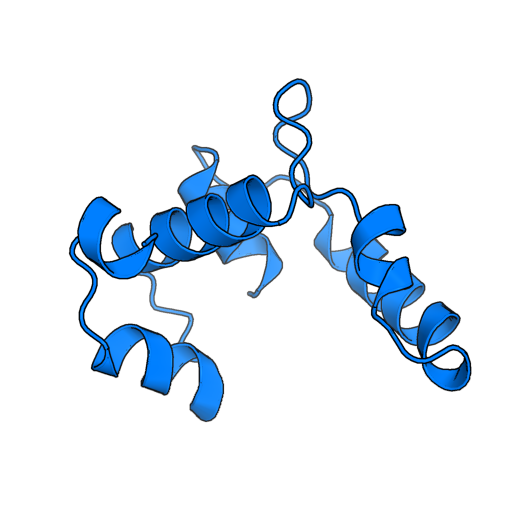.428 -4.625 -0.448 1.00 75.75 86 LEU A O 1
ATOM 696 N N . TRP A 1 87 ? 6.893 -3.043 0.177 1.00 71.88 87 TRP A N 1
ATOM 697 C CA . TRP A 1 87 ? 7.316 -3.717 1.410 1.00 71.88 87 TRP A CA 1
ATOM 698 C C . TRP A 1 87 ? 6.184 -3.968 2.405 1.00 71.88 87 TRP A C 1
ATOM 700 O O . TRP A 1 87 ? 6.249 -4.948 3.141 1.00 71.88 87 TRP A O 1
ATOM 710 N N . TYR A 1 88 ? 5.147 -3.126 2.441 1.00 70.31 88 TYR A N 1
ATOM 711 C CA . TYR A 1 88 ? 3.985 -3.382 3.298 1.00 70.31 88 TYR A CA 1
ATOM 712 C C . TYR A 1 88 ? 3.196 -4.632 2.905 1.00 70.31 88 TYR A C 1
ATOM 714 O O . TYR A 1 88 ? 2.439 -5.141 3.734 1.00 70.31 88 TYR A O 1
ATOM 722 N N . GLN A 1 89 ? 3.347 -5.088 1.663 1.00 65.81 89 GLN A N 1
ATOM 723 C CA . GLN A 1 89 ? 2.614 -6.222 1.110 1.00 65.81 89 GLN A CA 1
ATOM 724 C C . GLN A 1 89 ? 3.438 -7.524 1.122 1.00 65.81 89 GLN A C 1
ATOM 726 O O . GLN A 1 89 ? 2.855 -8.590 0.955 1.00 65.81 89 GLN A O 1
ATOM 731 N N . ALA A 1 90 ? 4.758 -7.432 1.335 1.00 58.00 90 ALA A N 1
ATOM 732 C CA . ALA A 1 90 ? 5.710 -8.548 1.321 1.00 58.00 90 ALA A CA 1
ATOM 733 C C . ALA A 1 90 ? 5.891 -9.254 2.681 1.00 58.00 90 ALA A C 1
ATOM 735 O O . ALA A 1 90 ? 5.569 -8.665 3.742 1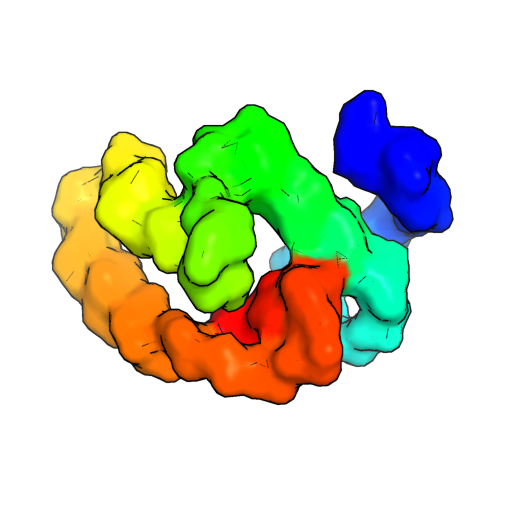.00 58.00 90 ALA A O 1
#

Radius of gyration: 13.14 Å; chains: 1; bounding box: 30×29×33 Å

Secondary structure (DSSP, 8-state):
-HHHHHT--HHHHHHHHHH------HHHHHHHHHHHHHTT-EETTTTEE-HHHHHTTS-HHHHHHHHHHHHHH----SSSHHHHHHHTT-

Sequence (90 aa):
TCHQKIDIDDSVIERFRDDGDYEGTEKLGCYLHCVFREKGYWIPEKSEVDIMKILDIVPKDFEQPALKMGLRCLKVKGDDDCANLLWYQA

pLDDT: mean 85.76, std 8.96, range [56.69, 95.5]

InterPro domains:
  IPR006170 Pheromone/general odorant binding protein [PF01395] (2-83)
  IPR036728 Pheromone/general odorant binding protein superfamily [G3DSA:1.10.238.20] (1-88)
  IPR036728 Pheromone/general odorant binding protein superfamily [SSF47565] (1-84)

Foldseek 3Di:
DLCVVLVDDPVVVVCCVPVVPLPDDLSQLSSLLVVCVVQVQADVVVLWGNLVSVLVPPPPVCSVVSVVLQVVLGDQDAPDSSRSSSSSSD

Organism: NCBI:txid240003